Protein AF-A0A821KSE7-F1 (afdb_monomer_lite)

Foldseek 3Di:
DDDDDDPVVVVQVVVCVVVVHQWDWDQDPNWIWIQGPVQQWIAGPVPRDIDHHDDDDDPPPDDPDDDPDDDDDDDDDDDDDDDDDDDDDDDDDDDDDDDDDDDDDDD

Radius of gyration: 27.94 Å; chains: 1; bounding box: 45×60×68 Å

InterPro domains:
  IPR004170 WWE domain [PF02825] (3-55)
  IPR004170 WWE domain [PS50918] (1-55)
  IPR018123 WWE domain, subgroup [SM00678] (3-63)
  IPR037197 WWE domain superfamily [G3DSA:3.30.720.50] (1-57)
  IPR037197 WWE domain superfamily [SSF117839] (3-60)

Structure (mmCIF, N/CA/C/O backbone):
data_AF-A0A821KSE7-F1
#
_entry.id   AF-A0A821KSE7-F1
#
loop_
_atom_site.group_PDB
_atom_site.id
_atom_site.type_symbol
_atom_site.label_atom_id
_atom_site.label_alt_id
_atom_site.label_comp_id
_atom_site.label_asym_id
_atom_site.label_entity_id
_atom_site.label_seq_id
_atom_site.pdbx_PDB_ins_code
_atom_site.Cartn_x
_atom_site.Cartn_y
_atom_site.Cartn_z
_atom_site.occupancy
_atom_site.B_iso_or_equiv
_atom_site.auth_seq_id
_atom_site.auth_comp_id
_atom_site.auth_asym_id
_atom_site.auth_atom_id
_atom_site.pdbx_PDB_model_num
ATOM 1 N N . GLN A 1 1 ? 1.342 -13.270 3.730 1.00 82.31 1 GLN A N 1
ATOM 2 C CA . GLN A 1 1 ? 1.709 -13.506 2.317 1.00 82.31 1 GLN A CA 1
ATOM 3 C C . GLN A 1 1 ? 1.543 -12.199 1.556 1.00 82.31 1 GLN A C 1
ATOM 5 O O . GLN A 1 1 ? 0.515 -11.558 1.738 1.00 82.31 1 GLN A O 1
ATOM 10 N N . LEU A 1 2 ? 2.537 -11.796 0.760 1.00 88.25 2 LEU A N 1
ATOM 11 C CA . LEU A 1 2 ? 2.437 -10.619 -0.111 1.00 88.25 2 LEU A CA 1
ATOM 12 C C . LEU A 1 2 ? 1.505 -10.920 -1.287 1.00 88.25 2 LEU A C 1
ATOM 14 O O . LEU A 1 2 ? 1.518 -12.027 -1.830 1.00 88.25 2 LEU A O 1
ATOM 18 N N . ARG A 1 3 ? 0.689 -9.938 -1.662 1.00 91.94 3 ARG A N 1
ATOM 19 C CA . ARG A 1 3 ? -0.212 -10.009 -2.812 1.00 91.94 3 ARG A CA 1
A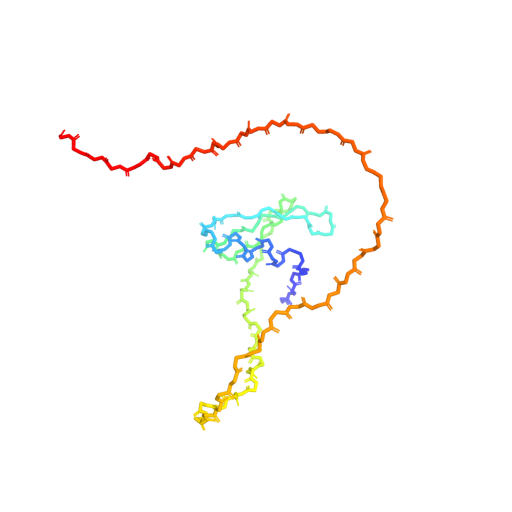TOM 20 C C . ARG A 1 3 ? 0.076 -8.807 -3.708 1.00 91.94 3 ARG A C 1
ATOM 22 O O . ARG A 1 3 ? 0.236 -7.717 -3.166 1.00 91.94 3 ARG A O 1
ATOM 29 N N . PRO A 1 4 ? 0.172 -8.995 -5.034 1.00 93.88 4 PRO A N 1
ATOM 30 C CA . PRO A 1 4 ? 0.302 -7.866 -5.939 1.00 93.88 4 PRO A CA 1
ATOM 31 C C . PRO A 1 4 ? -0.975 -7.023 -5.895 1.00 93.88 4 PRO A C 1
ATOM 33 O O . PRO A 1 4 ? -2.077 -7.562 -5.751 1.00 93.88 4 PRO A O 1
ATOM 36 N N . TYR A 1 5 ? -0.811 -5.712 -6.034 1.00 95.25 5 TYR A N 1
ATOM 37 C CA . TYR A 1 5 ? -1.917 -4.794 -6.272 1.00 95.25 5 TYR A CA 1
ATOM 38 C C . TYR A 1 5 ? -2.493 -5.000 -7.677 1.00 95.25 5 TYR A C 1
ATOM 40 O O . TYR A 1 5 ? -1.876 -5.643 -8.532 1.00 95.25 5 TYR A O 1
ATOM 48 N N . SER A 1 6 ? -3.681 -4.449 -7.932 1.00 95.50 6 SER A N 1
ATOM 49 C CA . SER A 1 6 ? -4.219 -4.414 -9.293 1.00 95.50 6 SER A CA 1
ATOM 50 C C . SER A 1 6 ? -3.316 -3.570 -10.203 1.00 95.50 6 SER A C 1
ATOM 52 O O . SER A 1 6 ? -2.512 -2.765 -9.727 1.00 95.50 6 SER A O 1
ATOM 54 N N . SER A 1 7 ? -3.433 -3.725 -11.523 1.00 94.44 7 SER A N 1
ATOM 55 C CA . SER A 1 7 ? -2.640 -2.927 -12.469 1.00 94.44 7 SER A CA 1
ATOM 56 C C . SER A 1 7 ? -2.897 -1.424 -12.332 1.00 94.44 7 SER A C 1
ATOM 58 O O . SER A 1 7 ? -1.963 -0.637 -12.471 1.00 94.44 7 SER A O 1
ATOM 60 N N . GLN A 1 8 ? -4.143 -1.035 -12.042 1.00 96.00 8 GLN A N 1
ATOM 61 C CA . GLN A 1 8 ? -4.518 0.363 -11.851 1.00 96.00 8 GLN A CA 1
ATOM 62 C C . GLN A 1 8 ? -3.910 0.914 -10.561 1.00 96.00 8 GLN A C 1
ATOM 64 O O . GLN A 1 8 ? -3.202 1.916 -10.606 1.00 96.00 8 GLN A O 1
ATOM 69 N N . ASP A 1 9 ? -4.109 0.219 -9.439 1.00 96.69 9 ASP A N 1
ATOM 70 C CA . ASP A 1 9 ? -3.585 0.651 -8.139 1.00 96.69 9 ASP A CA 1
ATOM 71 C C . ASP A 1 9 ? -2.056 0.691 -8.149 1.00 96.69 9 ASP A C 1
ATOM 73 O O . ASP A 1 9 ? -1.458 1.651 -7.676 1.00 96.69 9 ASP A O 1
ATOM 77 N N . SER A 1 10 ? -1.409 -0.307 -8.764 1.00 95.62 10 SER A N 1
ATOM 78 C CA . SER A 1 10 ? 0.051 -0.340 -8.910 1.00 95.62 10 SER A CA 1
ATOM 79 C C . SER A 1 10 ? 0.576 0.895 -9.641 1.00 95.62 10 SER A C 1
ATOM 81 O O . SER A 1 10 ? 1.609 1.432 -9.255 1.00 95.62 10 SER A O 1
ATOM 83 N N . ARG A 1 11 ? -0.127 1.363 -10.683 1.00 95.94 11 ARG A N 1
ATOM 84 C CA . ARG A 1 11 ? 0.256 2.572 -11.423 1.00 95.94 11 ARG A CA 1
ATOM 85 C C . ARG A 1 11 ? 0.072 3.827 -10.576 1.00 95.94 11 ARG A C 1
ATOM 87 O O . ARG A 1 11 ? 0.945 4.685 -10.605 1.00 95.94 11 ARG A O 1
ATOM 94 N N . THR A 1 12 ? -1.024 3.922 -9.827 1.00 96.88 12 THR A N 1
ATOM 95 C CA . THR A 1 12 ? -1.266 5.038 -8.903 1.00 96.88 12 THR A CA 1
ATOM 96 C C . THR A 1 12 ? -0.171 5.117 -7.840 1.00 96.88 12 THR A C 1
ATOM 98 O O . THR A 1 12 ? 0.426 6.173 -7.658 1.00 96.88 12 THR A O 1
ATOM 101 N N . ILE A 1 13 ? 0.152 3.988 -7.199 1.00 96.94 13 ILE A N 1
ATOM 102 C CA . ILE A 1 13 ? 1.211 3.898 -6.183 1.00 96.94 13 ILE A CA 1
ATOM 103 C C . ILE A 1 13 ? 2.568 4.273 -6.780 1.00 96.94 13 ILE A C 1
ATOM 105 O O . ILE A 1 13 ? 3.316 5.038 -6.184 1.00 96.94 13 ILE A O 1
ATOM 109 N N . GLU A 1 14 ? 2.898 3.740 -7.958 1.00 96.31 14 GLU A N 1
ATOM 110 C CA . GLU A 1 14 ? 4.179 4.016 -8.611 1.00 96.31 14 GLU A CA 1
ATOM 111 C C . GLU A 1 14 ? 4.296 5.485 -9.040 1.00 96.31 14 GLU A C 1
ATOM 113 O O . GLU A 1 14 ? 5.367 6.068 -8.906 1.00 96.31 14 GLU A O 1
ATOM 118 N N . HIS A 1 15 ? 3.209 6.103 -9.510 1.00 96.19 15 HIS A N 1
ATOM 119 C CA . HIS A 1 15 ? 3.189 7.530 -9.823 1.00 96.19 15 HIS A CA 1
ATOM 120 C C . HIS A 1 15 ? 3.469 8.373 -8.575 1.00 96.19 15 HIS A C 1
ATOM 122 O O . HIS A 1 15 ? 4.395 9.178 -8.588 1.00 96.19 15 HIS A O 1
ATOM 128 N N . ALA A 1 16 ? 2.724 8.150 -7.491 1.00 97.19 16 ALA A N 1
ATOM 129 C CA . ALA A 1 16 ? 2.922 8.850 -6.223 1.00 97.19 16 ALA A CA 1
ATOM 130 C C . ALA A 1 16 ? 4.347 8.663 -5.677 1.00 97.19 16 ALA A C 1
ATOM 132 O O . ALA A 1 16 ? 5.007 9.621 -5.277 1.00 97.19 16 ALA A O 1
ATOM 133 N N . TRP A 1 17 ? 4.876 7.439 -5.774 1.00 95.50 17 TRP A N 1
ATOM 134 C CA . TRP A 1 17 ? 6.259 7.133 -5.421 1.00 95.50 17 TRP A CA 1
ATOM 135 C C . TRP A 1 17 ? 7.269 7.964 -6.227 1.00 95.50 17 TRP A C 1
ATOM 137 O O . TRP A 1 17 ? 8.222 8.499 -5.665 1.00 95.50 17 TRP A O 1
ATOM 147 N N . GLN A 1 18 ? 7.074 8.097 -7.543 1.00 96.19 18 GLN A N 1
ATOM 148 C CA . GLN A 1 18 ? 7.948 8.894 -8.416 1.00 96.19 18 GLN A CA 1
ATOM 149 C C . GLN A 1 18 ? 7.854 10.399 -8.144 1.00 96.19 18 GLN A C 1
ATOM 151 O O . GLN A 1 18 ? 8.835 11.114 -8.347 1.00 96.19 18 GLN A O 1
ATOM 156 N N . GLN A 1 19 ? 6.701 10.873 -7.672 1.00 97.38 19 GLN A N 1
ATOM 157 C CA . GLN A 1 19 ? 6.502 12.259 -7.247 1.00 97.38 19 GLN A CA 1
ATOM 158 C C . GLN A 1 19 ? 7.023 12.540 -5.828 1.00 97.38 19 GLN A C 1
ATOM 160 O O . GLN A 1 19 ? 6.971 13.685 -5.387 1.00 97.38 19 GLN A O 1
ATOM 165 N N . HIS A 1 20 ? 7.569 11.534 -5.135 1.00 96.31 20 HIS A N 1
ATOM 166 C CA . HIS A 1 20 ? 7.967 11.617 -3.726 1.00 96.31 20 HIS A CA 1
ATOM 167 C C . HIS A 1 20 ? 6.811 12.029 -2.801 1.00 96.31 20 HIS A C 1
ATOM 169 O O . HIS A 1 20 ? 7.019 12.747 -1.823 1.00 96.31 20 HIS A O 1
ATOM 175 N N . GLU A 1 21 ? 5.595 11.578 -3.108 1.00 97.56 21 GLU A N 1
ATOM 176 C CA . GLU A 1 21 ? 4.471 11.702 -2.185 1.00 97.56 21 GLU A CA 1
ATOM 177 C C . GLU A 1 21 ? 4.714 10.840 -0.939 1.00 97.56 21 GLU A C 1
ATOM 179 O O . GLU A 1 21 ? 5.344 9.780 -0.995 1.00 97.56 21 GLU A O 1
ATOM 184 N N . GLU A 1 22 ? 4.211 11.302 0.202 1.00 97.19 22 GLU A N 1
ATOM 185 C CA . GLU A 1 22 ? 4.356 10.594 1.476 1.00 97.19 22 GLU A CA 1
ATOM 186 C C . GLU A 1 22 ? 3.289 9.504 1.632 1.00 97.19 22 GLU A C 1
ATOM 188 O O . GLU A 1 22 ? 3.565 8.435 2.182 1.00 97.19 22 GLU A O 1
ATOM 193 N N . GLU A 1 23 ? 2.087 9.745 1.100 1.00 97.06 23 GLU A N 1
ATOM 194 C CA . GLU A 1 23 ? 0.917 8.899 1.316 1.00 97.06 23 GLU A CA 1
ATOM 195 C C . GLU A 1 23 ? 0.042 8.758 0.063 1.00 97.06 23 GLU A C 1
ATOM 197 O O . GLU A 1 23 ? -0.063 9.677 -0.744 1.00 97.06 23 GLU A O 1
ATOM 202 N N . VAL A 1 24 ? -0.641 7.616 -0.075 1.00 97.75 24 VAL A N 1
ATOM 203 C CA . VAL A 1 24 ? -1.602 7.343 -1.159 1.00 97.75 24 VAL A CA 1
ATOM 204 C C . VAL A 1 24 ? -2.884 6.744 -0.593 1.00 97.75 24 VAL A C 1
ATOM 206 O O . VAL A 1 24 ? -2.842 5.739 0.115 1.00 97.75 24 VAL A O 1
ATOM 209 N N . GLN A 1 25 ? -4.038 7.301 -0.960 1.00 97.75 25 GLN A N 1
ATOM 210 C CA . GLN A 1 25 ? -5.343 6.712 -0.641 1.00 97.75 25 GLN A CA 1
ATOM 211 C C . GLN A 1 25 ? -5.794 5.757 -1.746 1.00 97.75 25 GLN A C 1
ATOM 213 O O . GLN A 1 25 ? -5.807 6.111 -2.926 1.00 97.75 25 GLN A O 1
ATOM 218 N N . LEU A 1 26 ? -6.194 4.544 -1.366 1.00 96.50 26 LEU A N 1
ATOM 219 C CA . LEU A 1 26 ? -6.672 3.512 -2.284 1.00 96.50 26 LEU A CA 1
ATOM 220 C C . LEU A 1 26 ? -7.964 2.878 -1.784 1.00 96.50 26 LEU A C 1
ATOM 222 O O . LEU A 1 26 ? -8.140 2.646 -0.590 1.00 96.50 26 LEU A O 1
ATOM 226 N N . VAL A 1 27 ? -8.822 2.489 -2.726 1.00 96.75 27 VAL A N 1
ATOM 227 C CA . VAL A 1 27 ? -10.013 1.685 -2.443 1.00 96.75 27 VAL A CA 1
ATOM 228 C C . VAL A 1 27 ? -9.828 0.298 -3.038 1.00 96.75 27 VAL A C 1
ATOM 230 O O . VAL A 1 27 ? -9.928 0.111 -4.248 1.00 96.75 27 VAL A O 1
ATOM 233 N N . ILE A 1 28 ? -9.584 -0.696 -2.187 1.00 94.19 28 ILE A N 1
ATOM 234 C CA . ILE A 1 28 ? -9.341 -2.079 -2.614 1.00 94.19 28 ILE A CA 1
ATOM 235 C C . ILE A 1 28 ? -10.513 -2.934 -2.152 1.00 94.19 28 ILE A C 1
ATOM 237 O O . ILE A 1 28 ? -10.765 -3.070 -0.955 1.00 94.19 28 ILE A O 1
ATOM 241 N N . SER A 1 29 ? -11.241 -3.520 -3.104 1.00 91.44 29 SER A N 1
ATOM 242 C CA . SER A 1 29 ? -12.421 -4.354 -2.824 1.00 91.44 29 SER A CA 1
ATOM 243 C C . SER A 1 29 ? -13.463 -3.656 -1.931 1.00 91.44 29 SER A C 1
ATOM 245 O O . SER A 1 29 ? -14.076 -4.291 -1.075 1.00 91.44 29 SER A O 1
ATOM 247 N N . GLY A 1 30 ? -13.636 -2.343 -2.113 1.00 94.75 30 GLY A N 1
ATOM 248 C CA . GLY A 1 30 ? -14.591 -1.527 -1.356 1.00 94.75 30 GLY A CA 1
ATOM 249 C C . GLY A 1 30 ? -14.125 -1.095 0.037 1.00 94.75 30 GLY A C 1
ATOM 250 O O . GLY A 1 30 ? -14.945 -0.609 0.808 1.00 94.75 30 GLY A O 1
ATOM 251 N N . ARG A 1 31 ? -12.842 -1.270 0.375 1.00 95.81 31 ARG A N 1
ATOM 252 C CA . ARG A 1 31 ? -12.260 -0.816 1.647 1.00 95.81 31 ARG A CA 1
ATOM 253 C C . ARG A 1 31 ? -11.222 0.261 1.409 1.00 95.81 31 ARG A C 1
ATOM 255 O O . ARG A 1 31 ? -10.438 0.140 0.466 1.00 95.81 31 ARG A O 1
ATOM 262 N N . ASN A 1 32 ? -11.207 1.263 2.280 1.00 97.38 32 ASN A N 1
ATOM 263 C CA . ASN A 1 32 ? -10.257 2.363 2.196 1.00 97.38 32 ASN A CA 1
ATOM 264 C C . ASN A 1 32 ? -8.948 1.996 2.899 1.00 97.38 32 ASN A C 1
ATOM 266 O O . ASN A 1 32 ? -8.932 1.453 4.011 1.00 97.38 32 ASN A O 1
ATOM 270 N N . TYR A 1 33 ? -7.853 2.260 2.205 1.00 97.88 33 TYR A N 1
ATOM 271 C CA . TYR A 1 33 ? -6.506 2.029 2.678 1.00 97.88 33 TYR A CA 1
ATOM 272 C C . TYR A 1 33 ? -5.673 3.285 2.485 1.00 97.88 33 TYR A C 1
ATOM 274 O O . TYR A 1 33 ? -5.681 3.879 1.406 1.00 97.88 33 TYR A O 1
ATOM 282 N N . LEU A 1 34 ? -4.885 3.600 3.506 1.00 98.06 34 LEU A N 1
ATOM 283 C CA . LEU A 1 34 ? -3.834 4.600 3.443 1.00 98.06 34 LEU A CA 1
ATOM 284 C C . LEU A 1 34 ? -2.495 3.881 3.275 1.00 98.06 34 LEU A C 1
ATOM 286 O O . LEU A 1 34 ? -2.111 3.065 4.116 1.00 98.06 34 LEU A O 1
ATOM 290 N N . L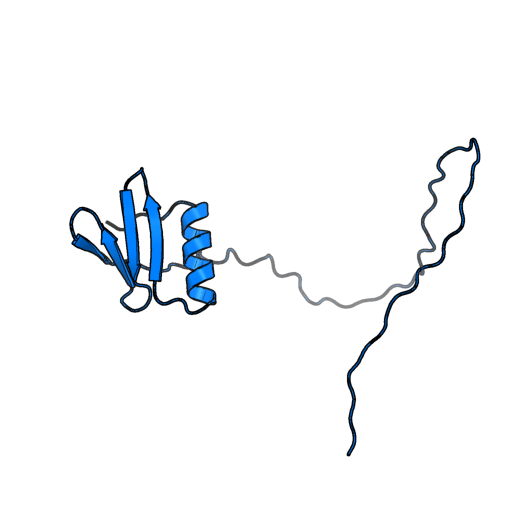EU A 1 35 ? -1.804 4.125 2.169 1.00 97.88 35 LEU A N 1
ATOM 291 C CA . LEU A 1 35 ? -0.441 3.653 1.958 1.00 97.88 35 LEU A CA 1
ATOM 292 C C . LEU A 1 35 ? 0.523 4.746 2.390 1.00 97.88 35 LEU A C 1
ATOM 294 O O . LEU A 1 35 ? 0.628 5.753 1.708 1.00 97.88 35 LEU A O 1
ATOM 298 N N . ASP A 1 36 ? 1.245 4.502 3.474 1.00 97.19 36 ASP A N 1
ATOM 299 C CA . ASP A 1 36 ? 2.403 5.284 3.890 1.00 97.19 36 ASP A CA 1
ATOM 300 C C . ASP A 1 36 ? 3.626 4.780 3.110 1.00 97.19 36 ASP A C 1
ATOM 302 O O . ASP A 1 36 ? 4.119 3.657 3.313 1.00 97.19 36 ASP A O 1
ATOM 306 N N . LEU A 1 37 ? 4.092 5.603 2.173 1.00 96.56 37 LEU A N 1
ATOM 307 C CA . LEU A 1 37 ? 5.223 5.289 1.307 1.00 96.56 37 LEU A CA 1
ATOM 308 C C . LEU A 1 37 ? 6.563 5.486 2.023 1.00 96.56 37 LEU A C 1
ATOM 310 O O . LEU A 1 37 ? 7.542 4.833 1.666 1.00 96.56 37 LEU A O 1
ATOM 314 N N . GLN A 1 38 ? 6.616 6.305 3.072 1.00 95.25 38 GLN A N 1
ATOM 315 C CA . GLN A 1 38 ? 7.839 6.537 3.834 1.00 95.25 38 GLN A CA 1
ATOM 316 C C . GLN A 1 38 ? 8.172 5.344 4.738 1.00 95.25 38 GLN A C 1
ATOM 318 O O . GLN A 1 38 ? 9.326 4.918 4.820 1.00 95.25 38 GLN A O 1
ATO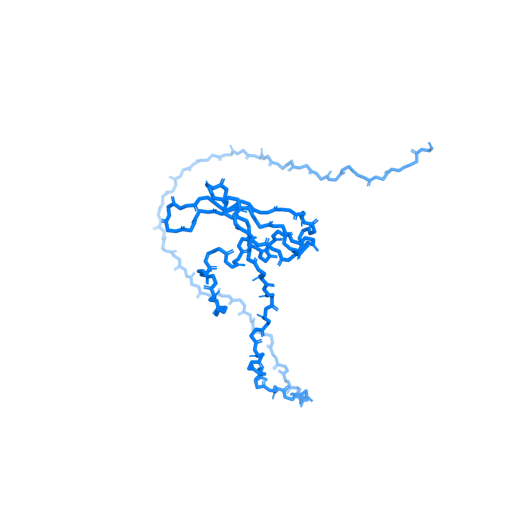M 323 N N . GLN A 1 39 ? 7.156 4.751 5.364 1.00 95.88 39 GLN A N 1
ATOM 324 C CA . GLN A 1 39 ? 7.305 3.567 6.211 1.00 95.88 39 GLN A CA 1
ATOM 325 C C . GLN A 1 39 ? 7.106 2.244 5.462 1.00 95.88 39 GLN A C 1
ATOM 327 O O . GLN A 1 39 ? 7.318 1.176 6.044 1.00 95.88 39 GLN A O 1
ATOM 332 N N . LEU A 1 40 ? 6.700 2.293 4.190 1.00 96.62 40 LEU A N 1
ATOM 333 C CA . LEU A 1 40 ? 6.346 1.125 3.380 1.00 96.62 40 LEU A CA 1
ATOM 334 C C . LEU A 1 40 ? 5.282 0.261 4.067 1.00 96.62 40 LEU A C 1
ATOM 336 O O . LEU A 1 40 ? 5.409 -0.966 4.192 1.00 96.62 40 LEU A O 1
ATOM 340 N N . GLN A 1 41 ? 4.197 0.910 4.482 1.00 97.31 41 GLN A N 1
ATOM 341 C CA . GLN A 1 41 ? 3.070 0.269 5.143 1.00 97.31 41 GLN A CA 1
ATOM 342 C C . GLN A 1 41 ? 1.750 0.650 4.484 1.00 97.31 41 GLN A C 1
ATOM 344 O O . GLN A 1 41 ? 1.515 1.781 4.093 1.00 97.31 41 GLN A O 1
ATOM 349 N N . GLN A 1 42 ? 0.853 -0.319 4.406 1.00 97.56 42 GLN A N 1
ATOM 350 C CA . GLN A 1 42 ? -0.549 -0.110 4.095 1.00 97.56 42 GLN A CA 1
ATOM 351 C C . GLN A 1 42 ? -1.350 -0.222 5.386 1.00 97.56 42 GLN A C 1
ATOM 353 O O . GLN A 1 42 ? -1.294 -1.257 6.051 1.00 97.56 42 GLN A O 1
ATOM 358 N N . VAL A 1 43 ? -2.153 0.785 5.695 1.00 97.75 43 VAL A N 1
ATOM 359 C CA . VAL A 1 43 ? -3.045 0.825 6.853 1.00 97.75 43 VAL A CA 1
ATOM 360 C C . VAL A 1 43 ? -4.486 0.689 6.378 1.00 97.75 43 VAL A C 1
ATOM 362 O O . VAL A 1 43 ? -4.932 1.413 5.495 1.00 97.75 43 VAL A O 1
ATOM 365 N N . ASN A 1 44 ? -5.223 -0.266 6.944 1.00 96.88 44 ASN A N 1
ATOM 366 C CA . ASN A 1 44 ? -6.675 -0.327 6.779 1.00 96.88 44 ASN A CA 1
ATOM 367 C C . ASN A 1 44 ? -7.315 0.774 7.625 1.00 96.88 44 ASN A C 1
ATOM 369 O O . ASN A 1 44 ? -7.224 0.697 8.849 1.00 96.88 44 ASN A O 1
ATOM 373 N N . GLU A 1 45 ? -7.981 1.743 7.007 1.00 96.75 45 GLU A N 1
ATOM 374 C CA . GLU A 1 45 ? -8.575 2.871 7.733 1.00 96.75 45 GLU A CA 1
ATOM 375 C C . GLU A 1 45 ? -9.744 2.446 8.632 1.00 96.75 45 GLU A C 1
ATOM 377 O O . GLU A 1 45 ? -9.972 3.046 9.677 1.00 96.75 45 GLU A O 1
ATOM 382 N N . GLU A 1 46 ? -10.442 1.357 8.295 1.00 95.25 46 GLU A N 1
ATOM 383 C CA 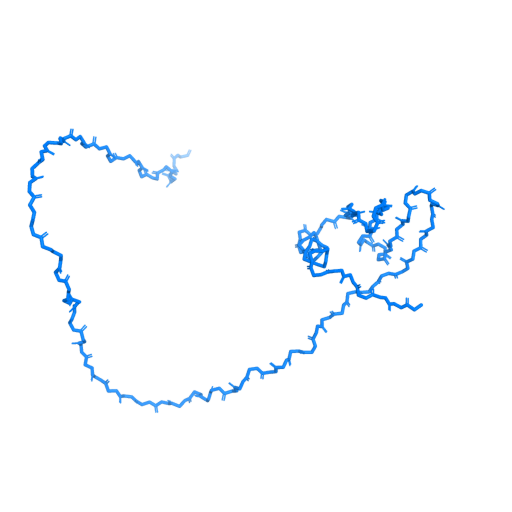. GLU A 1 46 ? -11.567 0.859 9.096 1.00 95.25 46 GLU A CA 1
ATOM 384 C C . GLU A 1 46 ? -11.113 0.128 10.365 1.00 95.25 46 GLU A C 1
ATOM 386 O O . GLU A 1 46 ? -11.807 0.130 11.379 1.00 95.25 46 GLU A O 1
ATOM 391 N N . THR A 1 47 ? -9.971 -0.563 10.307 1.00 96.12 47 THR A N 1
ATOM 392 C CA . THR A 1 47 ? -9.515 -1.442 11.401 1.00 96.12 47 THR A CA 1
ATOM 393 C C . THR A 1 47 ? -8.191 -1.009 12.017 1.00 96.12 47 THR A C 1
ATOM 395 O O . THR A 1 47 ? -7.653 -1.740 12.845 1.00 96.12 47 THR A O 1
ATOM 398 N N . SER A 1 48 ? -7.607 0.084 11.530 1.00 95.12 48 SER A N 1
ATOM 399 C CA . SER A 1 48 ? -6.267 0.579 11.875 1.00 95.12 48 SER A CA 1
ATOM 400 C C . SER A 1 48 ? -5.160 -0.485 11.800 1.00 95.12 48 SER A C 1
ATOM 402 O O . SER A 1 48 ? -4.149 -0.400 12.492 1.00 95.12 48 SER A O 1
ATOM 404 N N . GLN A 1 49 ? -5.338 -1.523 10.973 1.00 96.62 49 GLN A N 1
ATOM 405 C CA . GLN A 1 49 ? -4.357 -2.605 10.853 1.00 96.62 49 GLN A CA 1
ATOM 406 C C . GLN A 1 49 ? -3.343 -2.273 9.767 1.00 96.62 49 GLN A C 1
ATOM 408 O O . GLN A 1 49 ? -3.725 -2.107 8.607 1.00 96.62 49 GLN A O 1
ATOM 413 N N . ALA A 1 50 ? -2.065 -2.261 10.137 1.00 96.56 50 ALA A N 1
ATOM 414 C CA . ALA A 1 50 ? -0.959 -2.046 9.218 1.00 96.56 50 ALA A CA 1
ATOM 415 C C . ALA A 1 50 ? -0.424 -3.362 8.630 1.00 96.56 50 ALA A C 1
ATOM 417 O O . ALA A 1 50 ? -0.392 -4.410 9.285 1.00 96.56 50 ALA A O 1
ATOM 418 N N . ARG A 1 51 ? 0.005 -3.314 7.370 1.00 96.62 51 ARG A N 1
ATOM 419 C CA . ARG A 1 51 ? 0.660 -4.409 6.649 1.00 96.62 51 ARG A CA 1
ATOM 420 C C . ARG A 1 51 ? 1.850 -3.855 5.881 1.00 96.62 51 ARG A C 1
ATOM 422 O O . ARG A 1 51 ? 1.706 -2.871 5.168 1.00 96.62 51 ARG A O 1
ATOM 429 N N . PHE A 1 52 ? 2.997 -4.520 5.972 1.00 97.19 52 PHE A N 1
ATOM 430 C CA . PHE A 1 52 ? 4.168 -4.140 5.184 1.00 97.19 52 PHE A CA 1
ATOM 431 C C . PHE A 1 52 ? 3.936 -4.350 3.689 1.00 97.19 52 PHE A C 1
ATOM 433 O O . PHE A 1 52 ? 3.393 -5.382 3.273 1.00 97.19 52 PHE A O 1
ATOM 440 N N . ILE A 1 53 ? 4.406 -3.391 2.896 1.00 96.31 53 ILE A N 1
ATOM 441 C CA . ILE A 1 53 ? 4.381 -3.436 1.436 1.00 96.31 53 ILE A CA 1
ATOM 442 C C . ILE A 1 53 ? 5.806 -3.531 0.894 1.00 96.31 53 ILE A C 1
ATOM 444 O O . ILE A 1 53 ? 6.786 -3.245 1.579 1.00 96.31 53 ILE A O 1
ATOM 448 N N . LYS A 1 54 ? 5.937 -3.976 -0.355 1.00 95.38 54 LYS A N 1
ATOM 449 C CA . LYS A 1 54 ? 7.229 -4.054 -1.032 1.00 95.38 54 LYS A CA 1
ATOM 450 C C . LYS A 1 54 ? 7.063 -3.688 -2.495 1.00 95.38 54 LYS A C 1
ATOM 452 O O . LYS A 1 54 ? 6.265 -4.304 -3.197 1.00 95.38 54 LYS A O 1
ATOM 457 N N . ARG A 1 55 ? 7.884 -2.750 -2.960 1.00 93.31 55 ARG A N 1
ATOM 458 C CA . ARG A 1 55 ? 8.059 -2.465 -4.383 1.00 93.31 55 ARG A CA 1
ATOM 459 C C . ARG A 1 55 ? 8.962 -3.533 -4.998 1.00 93.31 55 ARG A C 1
ATOM 461 O O . ARG A 1 55 ? 10.060 -3.789 -4.503 1.00 93.31 55 ARG A O 1
ATOM 468 N N . ILE A 1 56 ? 8.482 -4.194 -6.045 1.00 91.06 56 ILE A N 1
ATOM 469 C CA . ILE A 1 56 ? 9.221 -5.232 -6.768 1.00 91.06 56 ILE A CA 1
ATOM 470 C C . ILE A 1 56 ? 9.217 -4.836 -8.239 1.00 91.06 56 ILE A C 1
ATOM 472 O O . ILE A 1 56 ? 8.159 -4.787 -8.860 1.00 91.06 56 ILE A O 1
ATOM 476 N N . THR A 1 57 ? 10.392 -4.557 -8.795 1.00 81.25 57 THR A N 1
ATOM 477 C CA . THR A 1 57 ? 10.552 -4.398 -10.239 1.00 81.25 57 THR A CA 1
ATOM 478 C C . THR A 1 57 ? 10.412 -5.764 -10.900 1.00 81.25 57 THR A C 1
ATOM 480 O O . THR A 1 57 ? 11.035 -6.741 -10.476 1.00 81.25 57 THR A O 1
ATOM 483 N N . ALA A 1 58 ? 9.568 -5.857 -11.929 1.00 74.69 58 ALA A N 1
ATOM 484 C CA . ALA A 1 58 ? 9.540 -7.051 -12.762 1.00 74.69 58 ALA A CA 1
ATOM 485 C C . ALA A 1 58 ? 10.940 -7.252 -13.374 1.00 74.69 58 ALA A C 1
ATOM 487 O O . ALA A 1 58 ? 11.568 -6.261 -13.763 1.00 74.69 58 ALA A O 1
ATOM 488 N N . PRO A 1 59 ? 11.458 -8.493 -13.448 1.00 64.88 59 PRO A N 1
ATOM 489 C CA . PRO A 1 59 ? 12.710 -8.743 -14.140 1.00 64.88 59 PRO A CA 1
ATOM 490 C C . PRO A 1 59 ? 12.535 -8.285 -15.585 1.00 64.88 59 PRO A C 1
ATOM 492 O O . PRO A 1 59 ? 11.661 -8.779 -16.300 1.00 64.88 59 PRO A O 1
ATOM 495 N N . ASN A 1 60 ? 13.336 -7.296 -15.979 1.00 54.72 60 ASN A N 1
ATOM 496 C CA . ASN A 1 60 ? 13.374 -6.793 -17.338 1.00 54.72 60 ASN A CA 1
ATOM 497 C C . ASN A 1 60 ? 13.707 -7.998 -18.225 1.00 54.72 60 ASN A C 1
ATOM 499 O O . ASN A 1 60 ? 14.810 -8.539 -18.141 1.00 54.72 60 ASN A O 1
ATOM 503 N N . THR A 1 61 ? 12.741 -8.491 -19.000 1.00 53.66 61 THR A N 1
ATOM 504 C CA . THR A 1 61 ? 13.067 -9.425 -20.076 1.00 53.66 61 THR A CA 1
ATOM 505 C C . THR A 1 61 ? 13.838 -8.569 -21.057 1.00 53.66 61 THR A C 1
ATOM 507 O O . THR A 1 61 ? 13.238 -7.746 -21.740 1.00 53.66 61 THR A O 1
ATOM 510 N N . ALA A 1 62 ? 15.168 -8.653 -20.977 1.00 53.09 62 ALA A N 1
ATOM 511 C CA . ALA A 1 62 ? 16.086 -7.860 -21.768 1.00 53.09 62 ALA A CA 1
ATOM 512 C C . ALA A 1 62 ? 15.596 -7.836 -23.217 1.00 53.09 62 ALA A C 1
ATOM 514 O O . ALA A 1 62 ? 15.369 -8.891 -23.815 1.00 53.09 62 ALA A O 1
ATOM 515 N N . GLU A 1 63 ? 15.393 -6.633 -23.746 1.00 57.59 63 GLU A N 1
ATOM 516 C CA . GLU A 1 63 ? 15.168 -6.440 -25.170 1.00 57.59 63 GLU A CA 1
ATOM 517 C C . GLU A 1 63 ? 16.271 -7.181 -25.944 1.00 57.59 63 GLU A C 1
ATOM 519 O O . GLU A 1 63 ? 17.437 -7.143 -25.524 1.00 57.59 63 GLU A O 1
ATOM 524 N N . PRO A 1 64 ? 15.947 -7.890 -27.041 1.00 56.19 64 PRO A N 1
ATOM 525 C CA . PRO A 1 64 ? 16.972 -8.491 -27.873 1.00 56.19 64 PRO A CA 1
ATOM 526 C C . PRO A 1 64 ? 17.927 -7.386 -28.328 1.00 56.19 64 PRO A C 1
ATOM 528 O O . PRO A 1 64 ? 17.535 -6.423 -28.979 1.00 56.19 64 PRO A O 1
ATOM 531 N N . THR A 1 65 ? 19.188 -7.528 -27.931 1.00 49.12 65 THR A N 1
ATOM 532 C CA . THR A 1 65 ? 20.304 -6.680 -28.332 1.00 49.12 65 THR A CA 1
ATOM 533 C C . THR A 1 65 ? 20.356 -6.577 -29.855 1.00 49.12 65 THR A C 1
ATOM 535 O O . THR A 1 65 ? 20.795 -7.511 -30.523 1.00 49.12 65 THR A O 1
ATOM 538 N N . THR A 1 66 ? 19.953 -5.439 -30.417 1.00 58.78 66 THR A N 1
ATOM 539 C CA . THR A 1 66 ? 20.372 -5.064 -31.770 1.00 58.78 66 THR A CA 1
ATOM 540 C C . THR A 1 66 ? 21.828 -4.590 -31.672 1.00 58.78 66 THR A C 1
ATOM 542 O O . THR A 1 66 ? 22.096 -3.635 -30.940 1.00 58.78 66 THR A O 1
ATOM 545 N N . PRO A 1 67 ? 22.802 -5.243 -32.331 1.00 59.03 67 PRO A N 1
ATOM 546 C CA . PRO A 1 67 ? 24.192 -4.795 -32.296 1.00 59.03 67 PRO A CA 1
ATOM 547 C C . PRO A 1 67 ? 24.357 -3.463 -33.055 1.00 59.03 67 PRO A C 1
ATOM 549 O O . PRO A 1 67 ? 23.681 -3.259 -34.066 1.00 59.03 67 PRO A O 1
ATOM 552 N N . PRO A 1 68 ? 25.282 -2.571 -32.643 1.00 59.81 68 PRO A N 1
ATOM 553 C CA . PRO A 1 68 ? 25.650 -1.407 -33.438 1.00 59.81 68 PRO A CA 1
ATOM 554 C C . PRO A 1 68 ? 26.543 -1.877 -34.596 1.00 59.81 68 PRO A C 1
ATOM 556 O O . PRO A 1 68 ? 27.765 -1.950 -34.485 1.00 59.81 68 PRO A O 1
ATOM 559 N N . GLY A 1 69 ? 25.909 -2.277 -35.697 1.00 46.62 69 GLY A N 1
ATOM 560 C CA . GLY A 1 69 ? 26.553 -2.707 -36.935 1.00 46.62 69 GLY A CA 1
ATOM 561 C C . GLY A 1 69 ? 26.374 -1.663 -38.030 1.00 46.62 69 GLY A C 1
ATOM 562 O O . GLY A 1 69 ? 25.295 -1.517 -38.587 1.00 46.62 69 GLY A O 1
ATOM 563 N N . SER A 1 70 ? 27.456 -0.943 -38.298 1.00 48.94 70 SER A N 1
ATOM 564 C CA . SER A 1 70 ? 27.665 0.012 -39.387 1.00 48.94 70 SER A CA 1
ATOM 565 C C . SER A 1 70 ? 27.275 -0.533 -40.775 1.00 48.94 70 SER A C 1
ATOM 567 O O . SER A 1 70 ? 27.565 -1.696 -41.049 1.00 48.94 70 SER A O 1
ATOM 569 N N . LEU A 1 71 ? 26.720 0.327 -41.648 1.00 46.19 71 LEU A N 1
ATOM 570 C CA . LEU A 1 71 ? 27.141 0.594 -43.046 1.00 46.19 71 LEU A CA 1
ATOM 571 C C . LEU A 1 71 ? 25.972 1.026 -43.962 1.00 46.19 71 LEU A C 1
ATOM 573 O O . LEU A 1 71 ? 25.070 0.255 -44.258 1.00 46.19 71 LEU A O 1
ATOM 577 N N . SER A 1 72 ? 26.078 2.279 -44.418 1.00 50.75 72 SER A N 1
ATOM 578 C CA . SER A 1 72 ? 25.780 2.834 -45.750 1.00 50.75 72 SER A CA 1
ATOM 579 C C . SER A 1 72 ? 24.600 2.311 -46.580 1.00 50.75 72 SER A C 1
ATOM 581 O O . SER A 1 72 ? 24.629 1.177 -47.049 1.00 50.75 72 SER A O 1
ATOM 583 N N . THR A 1 73 ? 23.701 3.223 -46.972 1.00 47.09 73 THR A N 1
ATOM 584 C CA . THR A 1 73 ? 23.399 3.548 -48.389 1.00 47.09 73 THR A CA 1
ATOM 585 C C . THR A 1 73 ? 22.270 4.579 -48.468 1.00 47.09 73 THR A C 1
ATOM 587 O O . THR A 1 73 ? 21.152 4.333 -48.031 1.00 47.09 73 THR A O 1
ATOM 590 N N . ASP A 1 74 ? 22.652 5.763 -48.945 1.00 46.53 74 ASP A N 1
ATOM 591 C CA . ASP A 1 74 ? 21.961 6.613 -49.921 1.00 46.53 74 ASP A CA 1
ATOM 592 C C . ASP A 1 74 ? 20.545 6.173 -50.350 1.00 46.53 74 ASP A C 1
ATOM 594 O O . ASP A 1 74 ? 20.371 5.103 -50.924 1.00 46.53 74 ASP A O 1
ATOM 598 N N . GLU A 1 75 ? 19.537 7.007 -50.090 1.00 46.12 75 GLU A N 1
ATOM 599 C CA . GLU A 1 75 ? 18.727 7.629 -51.151 1.00 46.12 75 GLU A CA 1
ATOM 600 C C . GLU A 1 75 ? 17.507 8.354 -50.566 1.00 46.12 75 GLU A C 1
ATOM 602 O O . GLU A 1 75 ? 16.717 7.858 -49.756 1.00 46.12 75 GLU A O 1
ATOM 607 N N . LEU A 1 76 ? 17.383 9.586 -51.034 1.00 53.66 76 LEU A N 1
ATOM 608 C CA . LEU A 1 76 ? 16.361 10.577 -50.761 1.00 53.66 76 LEU A CA 1
ATOM 609 C C . LEU A 1 76 ? 14.981 10.095 -51.249 1.00 53.66 76 LEU A C 1
ATOM 611 O O . LEU A 1 76 ? 14.617 10.287 -52.406 1.00 53.66 76 LEU A O 1
ATOM 6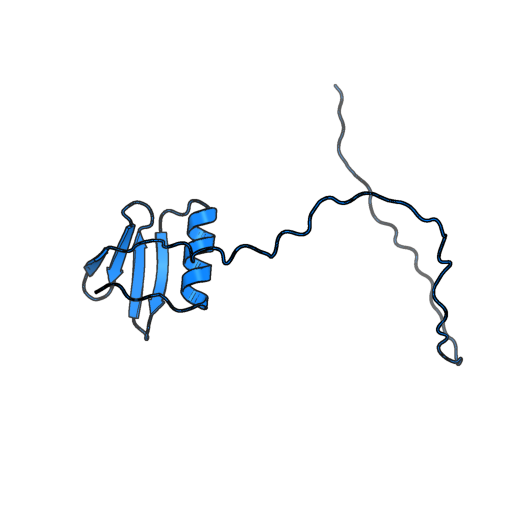15 N N . SER A 1 77 ? 14.163 9.513 -50.368 1.00 45.81 77 SER A N 1
ATOM 616 C CA . SER A 1 77 ? 12.765 9.198 -50.699 1.00 45.81 77 SER A CA 1
ATOM 617 C C . SER A 1 77 ? 11.883 10.441 -50.596 1.00 45.81 77 SER A C 1
ATOM 619 O O . SER A 1 77 ? 11.545 10.938 -49.521 1.00 45.81 77 SER A O 1
ATOM 621 N N . THR A 1 78 ? 11.543 10.949 -51.773 1.00 43.97 78 THR A N 1
ATOM 622 C CA . THR A 1 78 ? 10.661 12.077 -52.047 1.00 43.97 78 THR A CA 1
ATOM 623 C C . THR A 1 78 ? 9.206 11.720 -51.712 1.00 43.97 78 THR A C 1
ATOM 625 O O . THR A 1 78 ? 8.676 10.730 -52.192 1.00 43.97 78 THR A O 1
ATOM 628 N N . THR A 1 79 ? 8.600 12.558 -50.871 1.00 53.28 79 THR A N 1
ATOM 629 C CA . THR A 1 79 ? 7.178 12.930 -50.695 1.00 53.28 79 THR A CA 1
ATOM 630 C C . THR A 1 79 ? 6.005 11.961 -50.994 1.00 53.28 79 THR A C 1
ATOM 632 O O . THR A 1 79 ? 5.954 11.308 -52.033 1.00 53.28 79 THR A O 1
ATOM 635 N N . PRO A 1 80 ? 4.947 12.003 -50.154 1.00 50.06 80 PRO A N 1
ATOM 636 C CA . PRO A 1 80 ? 3.752 11.162 -50.256 1.00 50.06 80 PRO A CA 1
ATOM 637 C C . PRO A 1 80 ? 2.826 11.558 -51.421 1.00 50.06 80 PRO A C 1
ATOM 639 O O . PRO A 1 80 ? 2.529 12.733 -51.619 1.00 50.06 80 PRO A O 1
ATOM 642 N N . SER A 1 81 ? 2.294 10.565 -52.143 1.00 45.69 81 SER A N 1
ATOM 643 C CA . SER A 1 81 ? 1.175 10.733 -53.082 1.00 45.69 81 SER A CA 1
ATOM 644 C C . SER A 1 81 ? -0.044 9.951 -52.598 1.00 45.69 81 SER A C 1
ATOM 646 O O . SER A 1 81 ? -0.072 8.723 -52.625 1.00 45.69 81 SER A O 1
ATOM 648 N N . SER A 1 82 ? -1.079 10.668 -52.172 1.00 54.38 82 SER A N 1
ATOM 649 C CA . SER A 1 82 ? -2.462 10.183 -52.176 1.00 54.38 82 SER A CA 1
ATOM 650 C C . SER A 1 82 ? -3.401 11.383 -52.330 1.00 54.38 82 SER A C 1
ATOM 652 O O . SER A 1 82 ? -3.373 12.274 -51.481 1.00 54.38 82 SER A O 1
ATOM 654 N N . PRO A 1 83 ? -4.204 11.451 -53.406 1.00 64.50 83 PRO A N 1
ATOM 655 C CA . PRO A 1 83 ? -5.189 12.510 -53.590 1.00 64.50 83 PRO A CA 1
ATOM 656 C C . PRO A 1 83 ? -6.536 12.137 -52.947 1.00 64.50 83 PRO A C 1
ATOM 658 O O . PRO A 1 83 ? -6.967 10.989 -53.070 1.00 64.50 83 PRO A O 1
ATOM 661 N N . PRO A 1 84 ? -7.269 13.093 -52.353 1.00 59.75 84 PRO A N 1
ATOM 662 C CA . PRO A 1 84 ? -8.722 13.008 -52.253 1.00 59.75 84 PRO A CA 1
ATOM 663 C C . PRO A 1 84 ? -9.427 13.837 -53.360 1.00 59.75 84 PRO A C 1
ATOM 665 O O . PRO A 1 84 ? -8.864 14.817 -53.853 1.00 59.75 84 PRO A O 1
ATOM 668 N N . PRO A 1 85 ? -10.642 13.433 -53.788 1.00 58.09 85 PRO A N 1
ATOM 669 C CA . PRO A 1 85 ? -11.373 13.995 -54.935 1.00 58.09 85 PRO A CA 1
ATOM 670 C C . PRO A 1 85 ? -12.022 15.373 -54.662 1.00 58.09 85 PRO A C 1
ATOM 672 O O . PRO A 1 85 ? -12.131 15.788 -53.507 1.00 58.09 85 PRO A O 1
ATOM 675 N N . PRO A 1 86 ? -12.473 16.096 -55.714 1.00 54.12 86 PRO A N 1
ATOM 676 C CA . PRO A 1 86 ? -12.977 17.464 -55.601 1.00 54.12 86 PRO A CA 1
ATOM 677 C C . PRO A 1 86 ? -14.459 17.498 -55.202 1.00 54.12 86 PRO A C 1
ATOM 679 O O . PRO A 1 86 ? -15.204 16.599 -55.591 1.00 54.12 86 PRO A O 1
ATOM 682 N N . THR A 1 87 ? -14.902 18.573 -54.527 1.00 45.59 87 THR A N 1
ATOM 683 C CA . THR A 1 87 ? -16.064 19.414 -54.924 1.00 45.59 87 THR A CA 1
ATOM 684 C C . THR A 1 87 ? -16.528 20.368 -53.800 1.00 45.59 87 THR A C 1
ATOM 686 O O . THR A 1 87 ? -16.827 19.949 -52.690 1.00 45.59 87 THR A O 1
ATOM 689 N N . THR A 1 88 ? -16.651 21.647 -54.188 1.00 48.50 88 THR A N 1
ATOM 690 C CA . THR A 1 88 ? -17.506 22.736 -53.654 1.00 48.50 88 THR A CA 1
ATOM 691 C C . THR A 1 88 ? -17.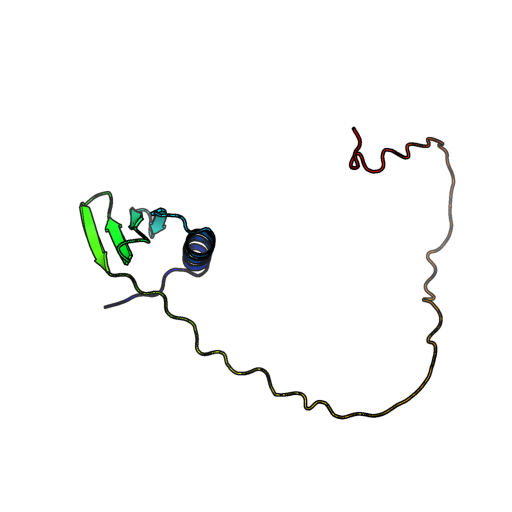109 23.501 -52.379 1.00 48.50 88 THR A C 1
ATOM 693 O O . THR A 1 88 ? -17.459 23.148 -51.262 1.00 48.50 88 THR A O 1
ATOM 696 N N . ALA A 1 89 ? -16.444 24.638 -52.632 1.00 43.47 89 ALA A N 1
ATOM 697 C CA . ALA A 1 89 ? -16.729 26.010 -52.176 1.00 43.47 89 ALA A CA 1
ATOM 698 C C . ALA A 1 89 ? -17.508 26.247 -50.860 1.00 43.47 89 ALA A C 1
ATOM 700 O O . ALA A 1 89 ? -18.680 25.905 -50.765 1.00 43.47 89 ALA A O 1
ATOM 701 N N . MET A 1 90 ? -16.928 27.037 -49.943 1.00 42.78 90 MET A N 1
ATOM 702 C CA . MET A 1 90 ? -17.240 28.464 -49.696 1.00 42.78 90 MET A CA 1
ATOM 703 C C . MET A 1 90 ? -16.424 29.005 -48.493 1.00 42.78 90 MET A C 1
ATOM 705 O O . MET A 1 90 ? -15.987 28.229 -47.657 1.00 42.78 90 MET A O 1
ATOM 709 N N . ASN A 1 91 ? -16.195 30.330 -48.508 1.00 45.00 91 ASN A N 1
ATOM 710 C CA . ASN A 1 91 ? -15.598 31.279 -47.537 1.00 45.00 91 ASN A CA 1
ATOM 711 C C . ASN A 1 91 ? -15.357 30.802 -46.070 1.00 45.00 91 ASN A C 1
ATOM 713 O O . ASN A 1 91 ? -16.107 30.003 -45.539 1.00 45.00 91 ASN A O 1
ATOM 717 N N . ASN A 1 92 ? -14.354 31.271 -45.318 1.00 43.94 92 ASN A N 1
ATOM 718 C CA . ASN A 1 92 ? -14.139 32.673 -44.967 1.00 43.94 92 ASN A CA 1
ATOM 719 C C . ASN A 1 92 ? -12.755 32.900 -44.329 1.00 43.94 92 ASN A C 1
ATOM 721 O O . ASN A 1 92 ? -12.248 32.080 -43.570 1.00 43.94 92 ASN A O 1
ATOM 725 N N . SER A 1 93 ? -12.212 34.077 -44.623 1.00 51.94 93 SER A N 1
ATOM 726 C CA . SER A 1 93 ? -11.100 34.755 -43.960 1.00 51.94 93 SER A CA 1
ATOM 727 C C . SER A 1 93 ? -11.271 34.824 -42.437 1.00 51.94 93 SER A C 1
ATOM 729 O O . SER A 1 93 ? -12.329 35.262 -41.999 1.00 51.94 93 SER A O 1
ATOM 731 N N . VAL A 1 94 ? -10.226 34.497 -41.666 1.00 51.81 94 VAL A N 1
ATOM 732 C CA . VAL A 1 94 ? -9.687 35.333 -40.570 1.00 51.81 94 VAL A CA 1
ATOM 733 C C . VAL A 1 94 ? -8.331 34.797 -40.083 1.00 51.81 94 VAL A C 1
ATOM 735 O O . VAL A 1 94 ? -8.219 33.693 -39.555 1.00 51.81 94 VAL A O 1
ATOM 738 N N . ASP A 1 95 ? -7.309 35.630 -40.265 1.00 48.84 95 ASP A N 1
ATOM 739 C CA . ASP A 1 95 ? -6.030 35.636 -39.555 1.00 48.84 95 ASP A CA 1
ATOM 740 C C . ASP A 1 95 ? -6.222 35.645 -38.027 1.00 48.84 95 ASP A C 1
ATOM 742 O O . ASP A 1 95 ? -6.965 36.475 -37.504 1.00 48.84 95 ASP A O 1
ATOM 746 N N . ALA A 1 96 ? -5.484 34.797 -37.304 1.00 50.81 96 ALA A N 1
ATOM 747 C CA . ALA A 1 96 ? -5.141 35.023 -35.896 1.00 50.81 96 ALA A CA 1
ATOM 748 C C . ALA A 1 96 ? -3.862 34.253 -35.531 1.00 50.81 96 ALA A C 1
ATOM 750 O O . ALA A 1 96 ? -3.880 33.121 -35.049 1.00 50.81 96 ALA A O 1
ATOM 751 N N . ARG A 1 97 ? -2.727 34.895 -35.815 1.00 48.53 97 ARG A N 1
ATOM 752 C CA . ARG A 1 97 ? -1.382 34.512 -35.386 1.00 48.53 97 ARG A CA 1
ATOM 753 C C . ARG A 1 97 ? -1.120 35.187 -34.030 1.00 48.53 97 ARG A C 1
ATOM 755 O O . ARG A 1 97 ? -0.915 36.395 -33.977 1.00 48.53 97 ARG A O 1
ATOM 762 N N . THR A 1 98 ? -1.134 34.417 -32.947 1.00 50.69 98 THR A N 1
ATOM 763 C CA . THR A 1 98 ? -0.914 34.856 -31.552 1.00 50.69 98 THR A CA 1
ATOM 764 C C . THR A 1 98 ? -0.058 33.773 -30.893 1.00 50.69 98 THR A C 1
ATOM 766 O O . THR A 1 98 ? -0.368 32.601 -31.062 1.00 50.69 98 THR A O 1
ATOM 769 N N . GLU A 1 99 ? 1.026 33.987 -30.159 1.00 50.44 99 GLU A N 1
ATOM 770 C CA . GLU A 1 99 ? 1.864 35.126 -29.778 1.00 50.44 99 GLU A CA 1
ATOM 771 C C . GLU A 1 99 ? 3.168 34.457 -29.292 1.00 50.44 99 GLU A C 1
ATOM 773 O O . GLU A 1 99 ? 3.127 33.428 -28.616 1.00 50.44 99 GLU A O 1
ATOM 778 N N . ILE A 1 100 ? 4.320 34.958 -29.733 1.00 51.25 100 ILE A N 1
ATOM 779 C CA . ILE A 1 100 ? 5.647 34.379 -29.489 1.00 51.25 100 ILE A CA 1
ATOM 780 C C . ILE A 1 100 ? 6.248 35.037 -28.240 1.00 51.25 100 ILE A C 1
ATOM 782 O O . ILE A 1 100 ? 6.241 36.259 -28.146 1.00 51.25 100 ILE A O 1
ATOM 786 N N . LEU A 1 101 ? 6.768 34.194 -27.338 1.00 49.72 101 LEU A N 1
ATOM 787 C CA . LEU A 1 101 ? 7.818 34.412 -26.326 1.00 49.72 101 LEU A CA 1
ATOM 788 C C . LEU A 1 101 ? 7.947 35.817 -25.702 1.00 49.72 101 LEU A C 1
ATOM 790 O O . LEU A 1 101 ? 8.479 36.745 -26.308 1.00 49.72 101 LEU A O 1
ATOM 794 N N . LYS A 1 102 ? 7.646 35.902 -24.402 1.00 56.69 102 LYS A N 1
ATOM 795 C CA . LYS A 1 102 ? 8.263 36.869 -23.486 1.00 56.69 102 LYS A CA 1
ATOM 796 C C . LYS A 1 102 ? 9.263 36.133 -22.609 1.00 56.69 102 LYS A C 1
ATOM 798 O O . LYS A 1 102 ? 8.834 35.554 -21.628 1.00 56.69 102 LYS A O 1
ATOM 803 N N . ASP A 1 103 ? 10.545 36.189 -22.955 1.00 51.59 103 ASP A N 1
ATOM 804 C CA . ASP A 1 103 ? 11.654 36.022 -22.008 1.00 51.59 103 ASP A CA 1
ATOM 805 C C . ASP A 1 103 ? 12.952 36.560 -22.632 1.00 51.59 103 ASP A C 1
ATOM 807 O O . ASP A 1 103 ? 13.385 36.074 -23.676 1.00 51.59 103 ASP A O 1
ATOM 811 N N . ASN A 1 104 ? 13.489 37.610 -21.994 1.00 40.38 104 ASN A N 1
ATOM 812 C CA . ASN A 1 104 ? 14.883 38.085 -21.904 1.00 40.38 104 ASN A CA 1
ATOM 813 C C . ASN A 1 104 ? 14.892 39.627 -21.861 1.00 40.38 104 ASN A C 1
ATOM 815 O O . ASN A 1 104 ? 14.552 40.268 -22.847 1.00 40.38 104 ASN A O 1
ATOM 819 N N . VAL A 1 105 ? 15.058 40.262 -20.697 1.00 48.41 105 VAL A N 1
ATOM 820 C CA . VAL A 1 105 ? 16.291 40.485 -19.899 1.00 48.41 105 VAL A CA 1
ATOM 821 C C . VAL A 1 105 ? 16.813 41.911 -20.133 1.00 48.41 105 VAL A C 1
ATOM 823 O O . VAL A 1 105 ? 16.677 42.434 -21.233 1.00 48.41 105 VAL A O 1
ATOM 826 N N . GLU A 1 106 ? 17.414 42.477 -19.081 1.00 42.41 106 GLU A N 1
ATOM 827 C CA . GLU A 1 106 ? 18.080 43.792 -18.948 1.00 42.41 106 GLU A CA 1
ATOM 828 C C . GLU A 1 106 ? 17.151 44.930 -18.462 1.00 42.41 106 GLU A C 1
ATOM 830 O O . GLU A 1 106 ? 16.098 45.180 -19.041 1.00 42.41 106 GLU A O 1
ATOM 835 N N . LEU A 1 107 ? 17.427 45.633 -17.355 1.00 42.53 107 LEU A N 1
ATOM 836 C CA . LEU A 1 107 ? 18.694 45.958 -16.676 1.00 42.53 107 LEU A CA 1
ATOM 837 C C . LEU A 1 107 ? 18.640 45.760 -15.153 1.00 42.53 107 LEU A C 1
ATOM 839 O O . LEU A 1 107 ? 17.572 46.034 -14.560 1.00 42.53 107 LEU A O 1
#

Secondary structure (DSSP, 8-state):
---PPPHHHHHHHHHHHHTT-SEEEEEETTEEEEEETTTTEEEETTTTEEEE----PPP-----------------------PPPP---------------------

Organism: NCBI:txid392032

pLDDT: mean 74.8, std 22.63, range [40.38, 98.06]

Sequence (107 aa):
QLRPYSSQDSRTIEHAWQQHEEEVQLVISGRNYLLDLQQLQQVNEETSQARFIKRITAPNTAEPTTPPGSLSTDELSTTPSSPPPPTTAMNNSVDARTEILKDNVEL